Protein AF-A0A9X6FI75-F1 (afdb_monomer_lite)

Foldseek 3Di:
DVVVPDDLVPDDFPCVVPVPCPPVVCVVVVVPVVVSVVVVCVVVPVPALWFKKKKFPWDAPVCVVVLVVQCVVLVWAWDWADDPPRITMIITDGHPDCVSCVSVCCCQCPVVVTGMDMGTDRD

Organism: NCBI:txid475791

Structure (mmCIF, N/CA/C/O backbone):
data_AF-A0A9X6FI75-F1
#
_entry.id   AF-A0A9X6FI75-F1
#
loop_
_atom_site.group_PDB
_atom_site.id
_atom_site.type_symbol
_atom_site.label_atom_id
_atom_site.label_alt_id
_atom_site.label_comp_id
_atom_s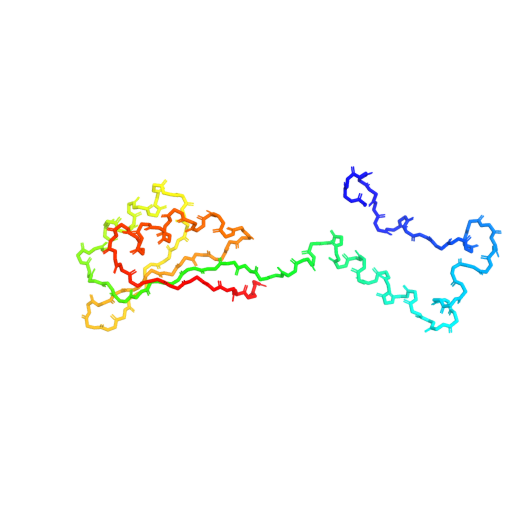ite.label_asym_id
_atom_site.label_entity_id
_atom_site.label_seq_id
_atom_site.pdbx_PDB_ins_code
_atom_site.Cartn_x
_atom_site.Cartn_y
_atom_site.Cartn_z
_atom_site.occupancy
_atom_site.B_iso_or_equiv
_atom_site.auth_seq_id
_atom_site.auth_comp_id
_atom_site.auth_asym_id
_atom_site.auth_atom_id
_atom_site.pdbx_PDB_model_num
ATOM 1 N N . MET A 1 1 ? 15.263 7.218 -19.811 1.00 68.44 1 MET A N 1
ATOM 2 C CA . MET A 1 1 ? 14.225 8.010 -20.517 1.00 68.44 1 MET A CA 1
ATOM 3 C C . MET A 1 1 ? 13.619 9.099 -19.640 1.00 68.44 1 MET A C 1
ATOM 5 O O . MET A 1 1 ? 13.757 10.249 -20.019 1.00 68.44 1 MET A O 1
ATOM 9 N N . LYS A 1 2 ? 13.032 8.792 -18.468 1.00 69.94 2 LYS A N 1
ATOM 10 C CA . LYS A 1 2 ? 12.454 9.813 -17.561 1.00 69.94 2 LYS A CA 1
ATOM 11 C C . LYS A 1 2 ? 13.460 10.880 -17.101 1.00 69.94 2 LYS A C 1
ATOM 13 O O . LYS A 1 2 ? 13.159 12.059 -17.180 1.00 69.94 2 LYS A O 1
ATOM 18 N N . GLN A 1 3 ? 14.678 10.470 -16.740 1.00 74.81 3 GLN A N 1
ATOM 19 C CA . GLN A 1 3 ? 15.761 11.378 -16.324 1.00 74.81 3 GLN A CA 1
ATOM 20 C C . GLN A 1 3 ? 16.119 12.449 -17.369 1.00 74.81 3 GLN A C 1
ATOM 22 O O . GLN A 1 3 ? 16.517 13.548 -17.008 1.00 74.81 3 GLN A O 1
ATOM 27 N N . TYR A 1 4 ? 15.965 12.133 -18.656 1.00 81.19 4 TYR A N 1
ATOM 28 C CA . TYR A 1 4 ? 16.315 13.024 -19.767 1.00 81.19 4 TYR A CA 1
ATOM 29 C C . TYR A 1 4 ? 15.079 13.538 -20.518 1.00 81.19 4 TYR A C 1
ATOM 31 O O . TYR A 1 4 ? 15.210 14.065 -21.617 1.00 81.19 4 TYR A O 1
ATOM 39 N N . ASN A 1 5 ? 13.876 13.332 -19.965 1.00 76.88 5 ASN A N 1
ATOM 40 C CA . ASN A 1 5 ? 12.596 13.680 -20.587 1.00 76.88 5 ASN A CA 1
ATOM 41 C C . ASN A 1 5 ? 12.440 13.189 -22.047 1.00 76.88 5 ASN A C 1
ATOM 43 O O . ASN A 1 5 ? 11.865 13.864 -22.898 1.00 76.88 5 ASN A O 1
ATOM 47 N N . ILE A 1 6 ? 12.984 12.007 -22.358 1.00 80.75 6 ILE A N 1
ATOM 48 C CA . ILE A 1 6 ? 12.927 11.432 -23.709 1.00 80.75 6 ILE A CA 1
ATOM 49 C C . ILE A 1 6 ? 11.614 10.647 -23.854 1.00 80.75 6 ILE A C 1
ATOM 51 O O . ILE A 1 6 ? 11.396 9.721 -23.063 1.00 80.75 6 ILE A O 1
ATOM 55 N N . PRO A 1 7 ? 10.759 10.968 -24.843 1.00 80.44 7 PRO A N 1
ATOM 56 C CA . PRO A 1 7 ? 9.529 10.225 -25.099 1.00 80.44 7 PRO A CA 1
ATOM 57 C C . PRO A 1 7 ? 9.814 8.873 -25.767 1.00 80.44 7 PRO A C 1
ATOM 59 O O . PRO A 1 7 ? 10.763 8.734 -26.542 1.00 80.44 7 PRO A O 1
ATOM 62 N N . ILE A 1 8 ? 8.950 7.882 -25.520 1.00 80.44 8 ILE A N 1
ATOM 63 C CA . ILE A 1 8 ? 9.086 6.519 -26.069 1.00 80.44 8 ILE A CA 1
ATOM 64 C C . ILE A 1 8 ? 9.129 6.490 -27.607 1.00 80.44 8 ILE A C 1
ATOM 66 O O . ILE A 1 8 ? 9.839 5.680 -28.193 1.00 80.44 8 ILE A O 1
ATOM 70 N N . SER A 1 9 ? 8.459 7.438 -28.273 1.00 80.38 9 SER A N 1
ATOM 71 C CA . SER A 1 9 ? 8.441 7.582 -29.738 1.00 80.38 9 SER A CA 1
ATOM 72 C C . SER A 1 9 ? 9.814 7.884 -30.356 1.00 80.38 9 SER A C 1
ATOM 74 O O . SER A 1 9 ? 9.989 7.788 -31.573 1.00 80.38 9 SER A O 1
ATOM 76 N N . LYS A 1 10 ? 10.803 8.256 -29.533 1.00 83.69 10 LYS A N 1
ATOM 77 C CA . LYS A 1 10 ? 12.191 8.493 -29.949 1.00 83.69 10 LYS A CA 1
ATOM 78 C C . LYS A 1 10 ? 13.082 7.256 -29.799 1.00 83.69 10 LYS A C 1
ATOM 80 O O . LYS A 1 10 ? 14.233 7.307 -30.227 1.00 83.69 10 LYS A O 1
ATOM 85 N N . VAL A 1 11 ? 12.575 6.150 -29.248 1.00 83.31 11 VAL A N 1
ATOM 86 C CA . VAL A 1 11 ? 13.296 4.871 -29.217 1.00 83.31 11 VAL A CA 1
ATOM 87 C C . VAL A 1 11 ? 13.299 4.279 -30.623 1.00 83.31 11 VAL A C 1
ATOM 89 O O . VAL A 1 11 ? 12.254 3.959 -31.183 1.00 83.31 11 VAL A O 1
ATOM 92 N N . ARG A 1 12 ? 14.488 4.160 -31.217 1.00 81.81 12 ARG A N 1
ATOM 93 C CA . ARG A 1 12 ? 14.677 3.692 -32.594 1.00 81.81 12 ARG A CA 1
ATOM 94 C C . ARG A 1 12 ? 15.789 2.652 -32.682 1.00 81.81 12 ARG A C 1
ATOM 96 O O . ARG A 1 12 ? 16.706 2.652 -31.864 1.00 81.81 12 ARG A O 1
ATOM 103 N N . THR A 1 13 ? 15.719 1.781 -33.689 1.00 81.50 13 THR A N 1
ATOM 104 C CA . THR A 1 13 ? 16.783 0.815 -34.000 1.00 81.50 13 THR A CA 1
ATOM 105 C C . THR A 1 13 ? 17.962 1.500 -34.686 1.00 81.50 13 THR A C 1
ATOM 107 O O . THR A 1 13 ? 17.802 2.514 -35.370 1.00 81.50 13 THR A O 1
ATOM 110 N N . HIS A 1 14 ? 19.152 0.911 -34.569 1.00 80.12 14 HIS A N 1
ATOM 111 C CA . HIS A 1 14 ? 20.346 1.381 -35.278 1.00 80.12 14 HIS A CA 1
ATOM 112 C C . HIS A 1 14 ? 20.176 1.265 -36.808 1.00 80.12 14 HIS A C 1
ATOM 114 O O . HIS A 1 14 ? 20.644 2.129 -37.550 1.00 80.12 14 HIS A O 1
ATOM 120 N N . GLN A 1 15 ? 19.405 0.280 -37.280 1.00 80.56 15 GLN A N 1
ATOM 121 C CA . GLN A 1 15 ? 19.012 0.166 -38.687 1.00 80.56 15 GLN A CA 1
ATOM 122 C C . GLN A 1 15 ? 18.368 1.447 -39.235 1.00 80.56 15 GLN A C 1
ATOM 124 O O . GLN A 1 15 ? 18.699 1.864 -40.339 1.00 80.56 15 GLN A O 1
ATOM 129 N N . SER A 1 16 ? 17.514 2.119 -38.458 1.00 78.81 16 SER A N 1
ATOM 130 C CA . SER A 1 16 ? 16.847 3.350 -38.906 1.00 78.81 16 SER A CA 1
ATOM 131 C C . SER A 1 16 ? 17.757 4.588 -38.992 1.00 78.81 16 SER A C 1
ATOM 133 O O . SER A 1 16 ? 17.365 5.576 -39.604 1.00 78.81 16 SER A O 1
ATOM 135 N N . TRP A 1 17 ? 18.952 4.544 -38.391 1.00 80.19 17 TRP A N 1
ATOM 136 C CA . TRP A 1 17 ? 19.918 5.651 -38.385 1.00 80.19 17 TRP A CA 1
ATOM 137 C C . TRP A 1 17 ? 21.042 5.465 -39.404 1.00 80.19 17 TRP A C 1
ATOM 139 O O . TRP A 1 17 ? 21.397 6.403 -40.106 1.00 80.19 17 TRP A O 1
ATOM 149 N N . SER A 1 18 ? 21.612 4.260 -39.470 1.00 80.69 18 SER A N 1
ATOM 150 C CA . SER A 1 18 ? 22.818 3.968 -40.260 1.00 80.69 18 SER A CA 1
ATOM 151 C C . SER A 1 18 ? 22.583 2.930 -41.362 1.00 80.69 18 SER A C 1
ATOM 153 O O . SER A 1 18 ? 23.526 2.577 -42.065 1.00 80.69 18 SER A O 1
ATOM 155 N N . GLY A 1 19 ? 21.382 2.353 -41.474 1.00 76.81 19 GLY A N 1
ATOM 156 C CA . GLY A 1 19 ? 21.102 1.236 -42.386 1.00 76.81 19 GLY A CA 1
ATOM 157 C C . GLY A 1 19 ? 21.744 -0.098 -41.979 1.00 76.81 19 GLY A C 1
ATOM 158 O O . GLY A 1 19 ? 21.452 -1.128 -42.579 1.00 76.81 19 GLY A O 1
ATOM 159 N N . LYS A 1 20 ? 22.587 -0.121 -40.935 1.00 79.88 20 LYS A N 1
ATOM 160 C CA . LYS A 1 20 ? 23.219 -1.344 -40.429 1.00 79.88 20 LYS A CA 1
ATOM 161 C C . LYS A 1 20 ? 22.159 -2.278 -39.855 1.00 79.88 20 LYS A C 1
ATOM 163 O O . LYS A 1 20 ? 21.379 -1.862 -39.001 1.00 79.88 20 LYS A O 1
ATOM 168 N N . TYR A 1 21 ? 22.183 -3.547 -40.264 1.00 78.69 21 TYR A N 1
ATOM 169 C CA . TYR A 1 21 ? 21.281 -4.578 -39.746 1.00 78.69 21 TYR A CA 1
ATOM 170 C C . TYR A 1 21 ? 21.580 -4.892 -38.271 1.00 78.69 21 TYR A C 1
ATOM 172 O O . TYR A 1 21 ? 22.328 -5.804 -37.920 1.00 78.69 21 TYR A O 1
ATOM 180 N N . CYS A 1 22 ? 21.074 -4.034 -37.387 1.00 71.88 22 CYS A N 1
ATOM 181 C CA . CYS A 1 22 ? 21.285 -4.083 -35.953 1.00 71.88 22 CYS A CA 1
ATOM 182 C C . CYS A 1 22 ? 20.116 -3.385 -35.240 1.00 71.88 22 CYS A C 1
ATOM 184 O O . CYS A 1 22 ? 19.786 -2.240 -35.582 1.00 71.88 22 CYS A O 1
ATOM 186 N N . PRO A 1 23 ? 19.503 -4.019 -34.228 1.00 78.69 23 PRO A N 1
ATOM 187 C CA . PRO A 1 23 ? 19.805 -5.342 -33.658 1.00 78.69 23 PRO A CA 1
ATOM 188 C C . PRO A 1 23 ? 19.296 -6.503 -34.535 1.00 78.69 23 PRO A C 1
ATOM 190 O O . PRO A 1 23 ? 18.092 -6.709 -34.620 1.00 78.69 23 PRO A O 1
ATOM 193 N N . HIS A 1 24 ? 20.198 -7.287 -35.149 1.00 79.31 24 HIS A N 1
ATOM 194 C CA . HIS A 1 24 ? 19.813 -8.353 -36.090 1.00 79.31 24 HIS A CA 1
ATOM 195 C C . HIS A 1 24 ? 18.926 -9.404 -35.417 1.00 79.31 24 HIS A C 1
ATOM 197 O O . HIS A 1 24 ? 17.827 -9.660 -35.875 1.00 79.31 24 HIS A O 1
ATOM 203 N N . ARG A 1 25 ? 19.312 -9.886 -34.229 1.00 80.56 25 ARG A N 1
ATOM 204 C CA . ARG A 1 25 ? 18.596 -10.964 -33.531 1.00 80.56 25 ARG A CA 1
ATOM 205 C C . ARG A 1 25 ? 17.172 -10.576 -33.129 1.00 80.56 25 ARG A C 1
ATOM 207 O O . ARG A 1 25 ? 16.266 -11.392 -33.174 1.00 80.56 25 ARG A O 1
ATOM 214 N N . MET A 1 26 ? 16.960 -9.320 -32.736 1.00 78.50 26 MET A N 1
ATOM 215 C CA . MET A 1 26 ? 15.627 -8.850 -32.340 1.00 78.50 26 MET A CA 1
ATOM 216 C C . MET A 1 26 ? 14.715 -8.584 -33.539 1.00 78.50 26 MET A C 1
ATOM 218 O O . MET A 1 26 ? 13.496 -8.643 -33.383 1.00 78.50 26 MET A O 1
ATOM 222 N N . LEU A 1 27 ? 15.299 -8.261 -34.696 1.00 78.12 27 LEU A N 1
ATOM 223 C CA . LEU A 1 27 ? 14.580 -8.086 -35.954 1.00 78.12 27 LEU A CA 1
ATOM 224 C C . LEU A 1 27 ? 14.259 -9.449 -36.583 1.00 78.12 27 LEU A C 1
ATOM 226 O O . LEU A 1 27 ? 13.106 -9.675 -36.933 1.00 78.12 27 LEU A O 1
ATOM 230 N N . ASP A 1 28 ? 15.225 -10.372 -36.601 1.00 82.50 28 ASP A N 1
ATOM 231 C CA . ASP A 1 28 ? 15.070 -11.753 -37.077 1.00 82.50 28 ASP A CA 1
ATOM 232 C C . ASP A 1 28 ? 14.006 -12.519 -36.276 1.00 82.50 28 ASP A C 1
ATOM 234 O O . ASP A 1 28 ? 13.158 -13.198 -36.846 1.00 82.50 28 ASP A O 1
ATOM 238 N N . GLU A 1 29 ? 14.007 -12.384 -34.946 1.00 83.56 29 GLU A N 1
ATOM 239 C CA . GLU A 1 29 ? 13.035 -13.052 -34.067 1.00 83.56 29 GLU A CA 1
ATOM 240 C C . GLU A 1 29 ? 11.699 -12.281 -33.947 1.00 83.56 29 GLU A C 1
ATOM 242 O O . GLU A 1 29 ? 10.812 -12.704 -33.208 1.00 83.56 29 GLU A O 1
ATOM 247 N N . GLY A 1 30 ? 11.545 -11.114 -34.591 1.00 82.25 30 GLY A N 1
ATOM 248 C CA . GLY A 1 30 ? 10.334 -10.279 -34.492 1.00 82.25 30 GLY A CA 1
ATOM 249 C C . GLY A 1 30 ? 10.057 -9.702 -33.091 1.00 82.25 30 GLY A C 1
ATOM 250 O O . GLY A 1 30 ? 8.977 -9.180 -32.810 1.00 82.25 30 GLY A O 1
ATOM 251 N N . ARG A 1 31 ? 11.036 -9.761 -32.183 1.00 85.12 31 ARG A N 1
ATOM 252 C CA . ARG A 1 31 ? 10.904 -9.389 -30.759 1.00 85.12 31 ARG A CA 1
ATOM 253 C C . ARG A 1 31 ? 10.949 -7.890 -30.499 1.00 85.12 31 ARG A C 1
ATOM 255 O O . ARG A 1 31 ? 10.754 -7.461 -29.361 1.00 85.12 31 ARG A O 1
ATOM 262 N N . TRP A 1 32 ? 11.203 -7.089 -31.528 1.00 82.81 32 TRP A N 1
ATOM 263 C CA . TRP A 1 32 ? 11.267 -5.636 -31.414 1.00 82.81 32 TRP A CA 1
ATOM 264 C C . TRP A 1 32 ? 9.964 -5.022 -30.875 1.00 82.81 32 TRP A C 1
ATOM 266 O O . TRP A 1 32 ? 10.013 -4.182 -29.978 1.00 82.81 32 TRP A O 1
ATOM 276 N N . ASN A 1 33 ? 8.802 -5.496 -31.333 1.00 83.12 33 ASN A N 1
ATOM 277 C CA . ASN A 1 33 ? 7.507 -4.990 -30.864 1.00 83.12 33 ASN A CA 1
ATOM 278 C C . ASN A 1 33 ? 7.279 -5.292 -29.373 1.00 83.12 33 ASN A C 1
ATOM 280 O O . ASN A 1 33 ? 6.937 -4.391 -28.610 1.00 83.12 33 ASN A O 1
ATOM 284 N N . SER A 1 34 ? 7.575 -6.522 -28.935 1.00 83.25 34 SER A N 1
ATOM 285 C CA . SER A 1 34 ? 7.481 -6.915 -27.518 1.00 83.25 34 SER A CA 1
ATOM 286 C C . SER A 1 34 ? 8.448 -6.123 -26.629 1.00 83.25 34 SER A C 1
ATOM 288 O O . SER A 1 34 ? 8.145 -5.806 -25.479 1.00 83.25 34 SER A O 1
ATOM 290 N N . PHE A 1 35 ? 9.620 -5.761 -27.156 1.00 84.00 35 PHE A N 1
ATOM 291 C CA . PHE A 1 35 ? 10.552 -4.892 -26.447 1.00 84.00 35 PHE A CA 1
ATOM 292 C C . PHE A 1 35 ? 9.983 -3.482 -26.256 1.00 84.00 35 PHE A C 1
ATOM 294 O O . PHE A 1 35 ? 9.975 -2.991 -25.129 1.00 84.00 35 PHE A O 1
ATOM 301 N N . ILE A 1 36 ? 9.468 -2.848 -27.315 1.00 83.94 36 ILE A N 1
ATOM 302 C CA . ILE A 1 36 ? 8.871 -1.506 -27.221 1.00 83.94 36 ILE A CA 1
ATOM 303 C C . ILE A 1 36 ? 7.683 -1.492 -26.257 1.00 83.94 36 ILE A C 1
ATOM 305 O O . ILE A 1 36 ? 7.595 -0.587 -25.433 1.00 83.94 36 ILE A O 1
ATOM 309 N N . GLU A 1 37 ? 6.834 -2.518 -26.283 1.00 82.44 37 GLU A N 1
ATOM 310 C CA . GLU A 1 37 ? 5.709 -2.669 -25.355 1.00 82.44 37 GLU A CA 1
ATOM 311 C C . GLU A 1 37 ? 6.169 -2.738 -23.888 1.00 82.44 37 GLU A C 1
ATOM 313 O O . GLU A 1 37 ? 5.670 -2.005 -23.034 1.00 82.44 37 GLU A O 1
ATOM 318 N N . ARG A 1 38 ? 7.187 -3.553 -23.579 1.00 81.19 38 ARG A N 1
ATOM 319 C CA . ARG A 1 38 ? 7.762 -3.633 -22.221 1.00 81.19 38 ARG A CA 1
ATOM 320 C C . ARG A 1 38 ? 8.364 -2.307 -21.771 1.00 81.19 38 ARG A C 1
ATOM 322 O O . ARG A 1 38 ? 8.217 -1.917 -20.613 1.00 81.19 38 ARG A O 1
ATOM 329 N N . VAL A 1 39 ? 9.043 -1.613 -22.677 1.00 82.31 39 VAL A N 1
ATOM 330 C CA . VAL A 1 39 ? 9.660 -0.317 -22.393 1.00 82.31 39 VAL A CA 1
ATOM 331 C C . VAL A 1 39 ? 8.588 0.762 -22.207 1.00 82.31 39 VAL A C 1
ATOM 333 O O . VAL A 1 39 ? 8.734 1.595 -21.316 1.00 82.31 39 VAL A O 1
ATOM 336 N N . GLN A 1 40 ? 7.496 0.728 -22.973 1.00 80.00 40 GLN A N 1
ATOM 337 C CA . GLN A 1 40 ? 6.335 1.600 -22.794 1.00 80.00 40 GLN A CA 1
ATOM 338 C C . GLN A 1 40 ? 5.642 1.335 -21.457 1.00 80.00 40 GLN A C 1
ATOM 340 O O . GLN A 1 40 ? 5.347 2.288 -20.740 1.00 80.00 40 GLN A O 1
ATOM 345 N N . AS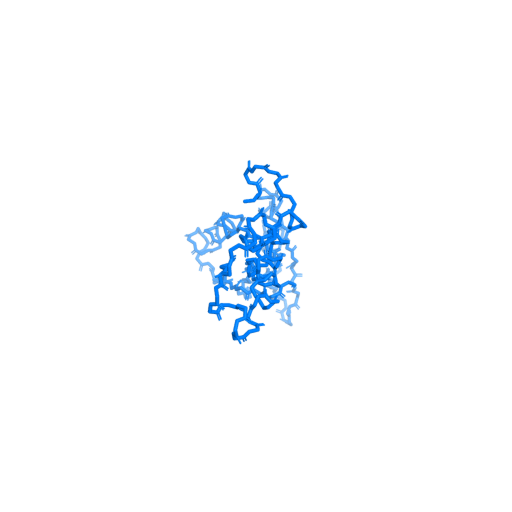N A 1 41 ? 5.467 0.069 -21.073 1.00 75.00 41 ASN A N 1
ATOM 346 C CA . ASN A 1 41 ? 4.954 -0.296 -19.755 1.00 75.00 41 ASN A CA 1
ATOM 347 C C . ASN A 1 41 ? 5.848 0.268 -18.646 1.00 75.00 41 ASN A C 1
ATOM 349 O O . ASN A 1 41 ? 5.366 1.003 -17.792 1.00 75.00 41 ASN A O 1
ATOM 353 N N . ALA A 1 42 ? 7.164 0.048 -18.694 1.00 74.56 42 ALA A N 1
ATOM 354 C CA . ALA A 1 42 ? 8.088 0.620 -17.711 1.00 74.56 42 ALA A CA 1
ATOM 355 C C . ALA A 1 42 ? 8.093 2.166 -17.716 1.00 74.56 42 ALA A C 1
ATOM 357 O O . ALA A 1 42 ? 8.194 2.807 -16.666 1.00 74.56 42 ALA A O 1
ATOM 358 N N . TYR A 1 43 ? 7.957 2.788 -18.891 1.00 72.25 43 TYR A N 1
ATOM 359 C CA . TYR A 1 43 ? 7.902 4.242 -19.047 1.00 72.25 43 TYR A CA 1
ATOM 360 C C . TYR A 1 43 ? 6.623 4.841 -18.451 1.00 72.25 43 TYR A C 1
ATOM 362 O O . TYR A 1 43 ? 6.701 5.813 -17.700 1.00 72.25 43 TYR A O 1
ATOM 370 N N . ASN A 1 44 ? 5.472 4.214 -18.682 1.00 69.81 44 ASN A N 1
ATOM 371 C CA . ASN A 1 44 ? 4.175 4.634 -18.150 1.00 69.81 44 ASN A CA 1
ATOM 372 C C . ASN A 1 44 ? 3.984 4.292 -16.664 1.00 69.81 44 ASN A C 1
ATOM 374 O O . ASN A 1 44 ? 2.941 4.594 -16.101 1.00 69.81 44 ASN A O 1
ATOM 378 N N . GLY A 1 45 ? 4.997 3.719 -16.004 1.00 61.59 45 GLY A N 1
ATOM 379 C CA . GLY A 1 45 ? 4.929 3.404 -14.577 1.00 61.59 45 GLY A CA 1
ATOM 380 C C . GLY A 1 45 ? 4.401 2.007 -14.269 1.00 61.59 45 GLY A C 1
ATOM 381 O O . GLY A 1 45 ? 4.028 1.751 -13.137 1.00 61.59 45 GLY A O 1
ATOM 382 N N . GLY A 1 46 ? 4.453 1.078 -15.225 1.00 50.78 46 GLY A N 1
ATOM 383 C CA . GLY A 1 46 ? 4.255 -0.363 -15.034 1.00 50.78 46 GLY A CA 1
ATOM 384 C C . GLY A 1 46 ? 5.354 -1.034 -14.200 1.00 50.78 46 GLY A C 1
ATOM 385 O O . GLY A 1 46 ? 5.757 -2.157 -14.487 1.00 50.78 46 GLY A O 1
ATOM 386 N N . GLY A 1 47 ? 5.874 -0.346 -13.185 1.00 52.41 47 GLY A N 1
ATOM 387 C CA . GLY A 1 47 ? 6.465 -1.004 -12.035 1.00 52.41 47 GLY A CA 1
ATOM 388 C C . GLY A 1 47 ? 5.307 -1.353 -11.120 1.00 52.41 47 GLY A C 1
ATOM 389 O O . GLY A 1 47 ? 4.771 -0.447 -10.510 1.00 52.41 47 GLY A O 1
ATOM 390 N N . ASN A 1 48 ? 4.900 -2.626 -11.115 1.00 56.44 48 ASN A N 1
ATOM 391 C CA . ASN A 1 48 ? 3.919 -3.234 -10.212 1.00 56.44 48 ASN A CA 1
ATOM 392 C C . ASN A 1 48 ? 2.839 -2.265 -9.684 1.00 56.44 48 ASN A C 1
ATOM 394 O O . ASN A 1 48 ? 3.072 -1.586 -8.689 1.00 56.44 48 ASN A O 1
ATOM 398 N N . ASN A 1 49 ? 1.615 -2.317 -10.229 1.00 60.59 49 ASN A N 1
ATOM 399 C CA . ASN A 1 49 ? 0.403 -1.733 -9.610 1.00 60.59 49 ASN A CA 1
ATOM 400 C C . ASN A 1 49 ? 0.081 -2.334 -8.218 1.00 60.59 49 ASN A C 1
ATOM 402 O O . ASN A 1 49 ? -1.040 -2.239 -7.738 1.00 60.59 49 ASN A O 1
ATOM 406 N N . MET A 1 50 ? 1.046 -2.985 -7.572 1.00 67.94 50 MET A N 1
ATOM 407 C CA . MET A 1 50 ? 0.980 -3.459 -6.206 1.00 67.94 50 MET A CA 1
ATOM 408 C C . MET A 1 50 ? 1.132 -2.260 -5.277 1.00 67.94 50 MET A C 1
ATOM 410 O O . MET A 1 50 ? 2.241 -1.829 -4.960 1.00 67.94 50 MET A O 1
ATOM 414 N N . LYS A 1 51 ? -0.002 -1.719 -4.848 1.00 81.19 51 LYS A N 1
ATOM 415 C CA . LYS A 1 51 ? -0.061 -0.745 -3.766 1.00 81.19 51 LYS A CA 1
ATOM 416 C C . LYS A 1 51 ? -0.042 -1.471 -2.430 1.00 81.19 51 LYS A C 1
ATOM 418 O O . LYS A 1 51 ? -0.570 -2.569 -2.292 1.00 81.19 51 LYS A O 1
ATOM 423 N N . TRP A 1 52 ? 0.563 -0.857 -1.430 1.00 86.25 52 TRP A N 1
ATOM 424 C CA . TRP A 1 52 ? 0.570 -1.364 -0.068 1.00 86.25 52 TRP A CA 1
ATOM 425 C C . TRP A 1 52 ? -0.677 -0.898 0.666 1.00 86.25 52 TRP A C 1
ATOM 427 O O . TRP A 1 52 ? -1.015 0.279 0.631 1.00 86.25 52 TRP A O 1
ATOM 437 N N . THR A 1 53 ? -1.340 -1.800 1.369 1.00 88.75 53 THR A N 1
ATOM 438 C CA . THR A 1 53 ? -2.434 -1.483 2.291 1.00 88.75 53 THR A CA 1
ATOM 439 C C . THR A 1 53 ? -2.166 -2.155 3.636 1.00 88.75 53 THR A C 1
ATOM 441 O O . THR A 1 53 ? -1.345 -3.071 3.741 1.00 88.75 53 THR A O 1
ATOM 444 N N . MET A 1 54 ? -2.822 -1.657 4.680 1.00 89.56 54 MET A N 1
ATOM 445 C CA . MET A 1 54 ? -2.765 -2.212 6.025 1.00 89.56 54 MET A CA 1
ATOM 446 C C . MET A 1 54 ? -4.179 -2.535 6.491 1.00 89.56 54 MET A C 1
ATOM 448 O O . MET A 1 54 ? -5.078 -1.705 6.343 1.00 89.56 54 MET A O 1
ATOM 452 N N . LYS A 1 55 ? -4.351 -3.707 7.101 1.00 90.31 55 LYS A N 1
ATOM 453 C CA . LYS A 1 55 ? -5.561 -4.074 7.835 1.00 90.31 55 LYS A CA 1
ATOM 454 C C . LYS A 1 55 ? -5.211 -4.347 9.296 1.00 90.31 55 LYS A C 1
ATOM 456 O O . LYS A 1 55 ? -4.192 -4.975 9.579 1.00 90.31 55 LYS A O 1
ATOM 461 N N . SER A 1 56 ? -6.014 -3.856 10.234 1.00 90.69 56 SER A N 1
ATOM 462 C CA . SER A 1 56 ? -5.884 -4.234 11.645 1.00 90.69 56 SER A CA 1
ATOM 463 C C . SER A 1 56 ? -6.718 -5.473 11.973 1.00 90.69 56 SER A C 1
ATOM 465 O O . SER A 1 56 ? -7.637 -5.834 11.242 1.00 90.69 56 SER A O 1
ATOM 467 N N . GLY A 1 57 ? -6.434 -6.100 13.112 1.00 88.25 57 GLY A N 1
ATOM 468 C CA . GLY A 1 57 ? -7.380 -7.014 13.749 1.00 88.25 57 GLY A CA 1
ATOM 469 C C . GLY A 1 57 ? -8.629 -6.284 14.255 1.00 88.25 57 GLY A C 1
ATOM 470 O O . GLY A 1 57 ? -8.736 -5.057 14.140 1.00 88.25 57 GLY A O 1
ATOM 471 N N . GLY A 1 58 ? -9.552 -7.055 14.832 1.00 88.81 58 GLY A N 1
ATOM 472 C CA . GLY A 1 58 ? -10.760 -6.538 15.468 1.00 88.81 58 GLY A CA 1
ATOM 473 C C . GLY A 1 58 ? -10.453 -5.687 16.704 1.00 88.81 58 GLY A C 1
ATOM 474 O O . GLY A 1 58 ? -9.689 -6.090 17.580 1.00 88.81 58 GLY A O 1
ATOM 475 N N . LEU A 1 59 ? -11.055 -4.504 16.762 1.00 86.12 59 LEU A N 1
ATOM 476 C CA . LEU A 1 59 ? -10.902 -3.468 17.781 1.00 86.12 59 LEU A CA 1
ATOM 477 C C . LEU A 1 59 ? -12.289 -3.055 18.280 1.00 86.12 59 LEU A C 1
ATOM 479 O O . LEU A 1 59 ? -13.246 -3.025 17.512 1.00 86.12 59 LEU A O 1
ATOM 483 N N . GLY A 1 60 ? -12.413 -2.732 19.565 1.00 84.25 60 GLY A N 1
ATOM 484 C CA . GLY A 1 60 ? -13.690 -2.297 20.140 1.00 84.25 60 GLY A CA 1
ATOM 485 C C . GLY A 1 60 ? -14.100 -0.884 19.704 1.00 84.25 60 GLY A C 1
ATOM 486 O O . GLY A 1 60 ? -13.243 -0.039 19.433 1.00 84.25 60 GLY A O 1
ATOM 487 N N . VAL A 1 61 ? -15.414 -0.599 19.711 1.00 82.94 61 VAL A N 1
ATOM 488 C CA . VAL A 1 61 ? -16.002 0.730 19.397 1.00 82.94 61 VAL A CA 1
ATOM 489 C C . VAL A 1 61 ? -15.295 1.876 20.139 1.00 82.94 61 VAL A C 1
ATOM 491 O O . VAL A 1 61 ? -15.102 2.963 19.600 1.00 82.94 61 VAL A O 1
ATOM 494 N N . ASN A 1 62 ? -14.909 1.642 21.395 1.00 86.50 62 ASN A N 1
ATOM 495 C CA . ASN A 1 62 ? -14.297 2.635 22.279 1.00 86.50 62 ASN A CA 1
ATOM 496 C C . ASN A 1 62 ? -12.953 3.175 21.764 1.00 86.50 62 ASN A C 1
ATOM 498 O O . ASN A 1 62 ? -12.547 4.264 22.160 1.00 86.50 62 ASN A O 1
ATOM 502 N N . LEU A 1 63 ? -12.278 2.436 20.884 1.00 85.12 63 LEU A N 1
ATOM 503 C CA . LEU A 1 63 ? -10.988 2.810 20.306 1.00 85.12 63 LEU A CA 1
ATOM 504 C C . LEU A 1 63 ? -11.134 3.524 18.954 1.00 85.12 63 LEU A C 1
ATOM 506 O O . LEU A 1 63 ? -10.150 4.043 18.434 1.00 85.12 63 LEU A O 1
ATOM 510 N N . ALA A 1 64 ? -12.345 3.594 18.389 1.00 84.75 64 ALA A N 1
ATOM 511 C CA . ALA A 1 64 ? -12.581 4.178 17.070 1.00 84.75 64 ALA A CA 1
ATOM 512 C C . ALA A 1 64 ? -12.124 5.644 16.985 1.00 84.75 64 ALA A C 1
ATOM 514 O O . ALA A 1 64 ? -11.450 6.017 16.027 1.00 84.75 64 ALA A O 1
ATOM 515 N N . GLN A 1 65 ? -12.429 6.457 18.003 1.00 86.44 65 GLN A N 1
ATOM 516 C CA . GLN A 1 65 ? -12.021 7.866 18.037 1.00 86.44 65 GLN A CA 1
ATOM 517 C C . GLN A 1 65 ? -10.493 8.013 18.068 1.00 86.44 65 GLN A C 1
ATOM 519 O O . GLN A 1 65 ? -9.936 8.764 17.274 1.00 86.44 65 GLN A O 1
ATOM 524 N N . GLU A 1 66 ? -9.811 7.238 18.921 1.00 88.31 66 GLU A N 1
ATOM 525 C CA . GLU A 1 66 ? -8.347 7.263 19.030 1.00 88.31 66 GLU A CA 1
ATOM 526 C C . GLU A 1 66 ? -7.684 6.896 17.692 1.00 88.31 66 GLU A C 1
ATOM 528 O O . GLU A 1 66 ? -6.730 7.544 17.263 1.00 88.31 66 GLU A O 1
ATOM 533 N N . ILE A 1 67 ? -8.215 5.887 16.996 1.00 87.12 67 ILE A N 1
ATOM 534 C CA . ILE A 1 67 ? -7.695 5.459 15.694 1.00 87.12 67 ILE A CA 1
ATOM 535 C C . ILE A 1 67 ? -7.890 6.552 14.640 1.00 87.12 67 ILE A C 1
ATOM 537 O O . ILE A 1 67 ? -6.962 6.834 13.884 1.00 87.12 67 ILE A O 1
ATOM 541 N N . MET A 1 68 ? -9.065 7.185 14.595 1.00 85.62 68 MET A N 1
ATOM 542 C CA . MET A 1 68 ? -9.354 8.270 13.650 1.00 85.62 68 MET A CA 1
ATOM 543 C C . MET A 1 68 ? -8.432 9.474 13.863 1.00 85.62 68 MET A C 1
ATOM 545 O O . MET A 1 68 ? -7.892 10.010 12.892 1.00 85.62 68 MET A O 1
ATOM 549 N N . ASP A 1 69 ? -8.182 9.848 15.117 1.00 89.81 69 ASP A N 1
ATOM 550 C CA . ASP A 1 69 ? -7.273 10.944 15.454 1.00 89.81 69 ASP A CA 1
ATOM 551 C C . ASP A 1 69 ? -5.835 10.622 15.014 1.00 89.81 69 ASP A C 1
ATOM 553 O O . ASP A 1 69 ? -5.157 11.462 14.417 1.00 89.81 69 ASP A O 1
ATOM 557 N N . LYS A 1 70 ? -5.379 9.376 15.214 1.00 86.81 70 LYS A N 1
ATOM 558 C CA . LYS A 1 70 ? -4.051 8.928 14.763 1.00 86.81 70 LYS A CA 1
ATOM 559 C C . LYS A 1 70 ? -3.922 8.818 13.248 1.00 86.81 70 LYS A C 1
ATOM 561 O O . LYS A 1 70 ? -2.866 9.146 12.709 1.00 86.81 70 LYS A O 1
ATOM 566 N N . LEU A 1 71 ? -4.973 8.412 12.540 1.00 86.94 71 LEU A N 1
ATOM 567 C CA . LEU A 1 71 ? -4.994 8.446 11.075 1.00 86.94 71 LEU A CA 1
ATOM 568 C C . LEU A 1 71 ? -4.828 9.875 10.553 1.00 86.94 71 LEU A C 1
ATOM 570 O O . LEU A 1 71 ? -4.020 10.110 9.651 1.00 86.94 71 LEU A O 1
ATOM 574 N N . ALA A 1 72 ? -5.538 10.833 11.157 1.00 87.56 72 ALA A N 1
ATOM 575 C CA . ALA A 1 72 ? -5.416 12.245 10.818 1.00 87.56 72 ALA A CA 1
ATOM 576 C C . ALA A 1 72 ? -4.013 12.794 11.138 1.00 87.56 72 ALA A C 1
ATOM 578 O O . ALA A 1 72 ? -3.418 13.473 10.298 1.00 87.56 72 ALA A O 1
ATOM 579 N N . GLU A 1 73 ? -3.451 12.447 12.301 1.00 87.25 73 GLU A N 1
ATOM 580 C CA . GLU A 1 73 ? -2.100 12.840 12.726 1.00 87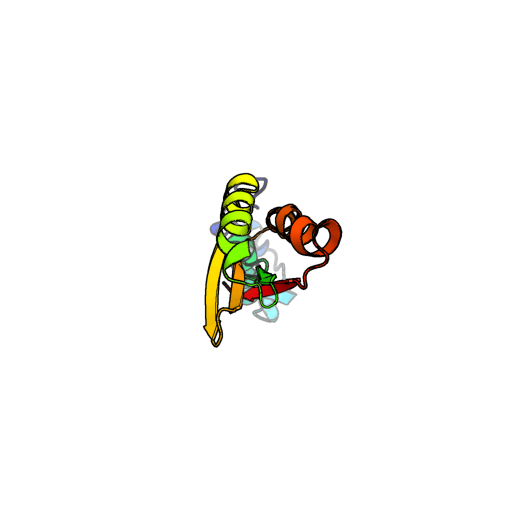.25 73 GLU A CA 1
ATOM 581 C C . GLU A 1 73 ? -1.024 12.333 11.754 1.00 87.25 73 GLU A C 1
ATOM 583 O O . GLU A 1 73 ? -0.177 13.102 11.293 1.00 87.25 73 GLU A O 1
ATOM 588 N N . PHE A 1 74 ? -1.090 11.055 11.372 1.00 85.94 74 PHE A N 1
ATOM 589 C CA . PHE A 1 74 ? -0.139 10.444 10.442 1.00 85.94 74 PHE A CA 1
ATOM 590 C C . PHE A 1 74 ? -0.444 10.737 8.967 1.00 85.94 74 PHE A C 1
ATOM 592 O O . PHE A 1 74 ? 0.304 10.300 8.090 1.00 85.94 74 PHE A O 1
ATOM 599 N N . LYS A 1 75 ? -1.515 11.493 8.677 1.00 84.94 75 LYS A N 1
ATOM 600 C CA . LYS A 1 75 ? -2.004 11.792 7.320 1.00 84.94 75 LYS A CA 1
ATOM 601 C C . LYS A 1 75 ? -2.240 10.525 6.486 1.00 84.94 75 LYS A C 1
ATOM 603 O O . LYS A 1 75 ? -2.035 10.524 5.270 1.00 84.94 75 LYS A O 1
ATOM 608 N N . VAL A 1 76 ? -2.666 9.448 7.143 1.00 86.44 76 VAL A N 1
ATOM 609 C CA . VAL A 1 76 ? -3.004 8.172 6.509 1.00 86.44 76 VAL A CA 1
ATOM 610 C C . VAL A 1 76 ? -4.507 8.141 6.276 1.00 86.44 76 VAL A C 1
ATOM 612 O O . VAL A 1 76 ? -5.292 8.383 7.188 1.00 86.44 76 VAL A O 1
ATOM 615 N N . LYS A 1 77 ? -4.920 7.830 5.048 1.00 86.25 77 LYS A N 1
ATOM 616 C CA . LYS A 1 77 ? -6.331 7.619 4.729 1.00 86.25 77 LYS A CA 1
ATOM 617 C C . LYS A 1 77 ? -6.703 6.168 4.999 1.00 86.25 77 LYS A C 1
ATOM 619 O O . LYS A 1 77 ? -5.975 5.259 4.603 1.00 86.25 77 LYS A O 1
ATOM 624 N N . GLY A 1 78 ? -7.833 5.953 5.653 1.00 86.62 78 GLY A N 1
ATOM 625 C CA . GLY A 1 78 ? -8.349 4.626 5.943 1.00 86.62 78 GLY A CA 1
ATOM 626 C C . GLY A 1 78 ? -9.802 4.682 6.382 1.00 86.62 78 GLY A C 1
ATOM 627 O O . GLY A 1 78 ? -10.302 5.735 6.768 1.00 86.62 78 GLY A O 1
ATOM 628 N N . ASN A 1 79 ? -10.460 3.533 6.308 1.00 87.94 79 ASN A N 1
ATOM 629 C CA . ASN A 1 79 ? -11.839 3.340 6.719 1.00 87.94 79 ASN A CA 1
ATOM 630 C C . ASN A 1 79 ? -11.877 2.415 7.933 1.00 87.94 79 ASN A C 1
ATOM 632 O O . ASN A 1 79 ? -11.168 1.408 7.976 1.00 87.94 79 ASN A O 1
ATOM 636 N N . LEU A 1 80 ? -12.728 2.740 8.901 1.00 87.94 80 LEU A N 1
ATOM 637 C CA . LEU A 1 80 ? -13.111 1.809 9.954 1.00 87.94 80 LEU A CA 1
ATOM 638 C C . LEU A 1 80 ? -14.279 0.974 9.438 1.00 87.94 80 LEU A C 1
ATOM 640 O O . LEU A 1 80 ? -15.360 1.502 9.179 1.00 87.94 80 LEU A O 1
ATOM 644 N N . VAL A 1 81 ? -14.054 -0.322 9.262 1.00 87.94 81 VAL A N 1
ATOM 645 C CA . VAL A 1 81 ? -15.082 -1.257 8.815 1.00 87.94 81 VAL A CA 1
ATOM 646 C C . VAL A 1 81 ? -15.661 -1.948 10.038 1.00 87.94 81 VAL A C 1
ATOM 648 O O . VAL A 1 81 ? -14.926 -2.555 10.814 1.00 87.94 81 VAL A O 1
ATOM 651 N N . TYR A 1 82 ? -16.975 -1.832 10.211 1.00 86.88 82 TYR A N 1
ATOM 652 C CA . TYR A 1 82 ? -17.696 -2.515 11.276 1.00 86.88 82 TYR A CA 1
ATOM 653 C C . TYR A 1 82 ? -17.847 -4.002 10.954 1.00 86.88 82 TYR A C 1
ATOM 655 O O . TYR A 1 82 ? -18.318 -4.375 9.879 1.00 86.88 82 TYR A O 1
ATOM 663 N N . GLU A 1 83 ? -17.460 -4.829 11.909 1.00 81.81 83 GLU A N 1
ATOM 664 C CA . GLU A 1 83 ? -17.726 -6.256 11.975 1.00 81.81 83 GLU A CA 1
ATOM 665 C C . GLU A 1 83 ? -18.811 -6.488 13.042 1.00 81.81 83 GLU A C 1
ATOM 667 O O . GLU A 1 83 ? -19.095 -5.614 13.861 1.00 81.81 83 GLU A O 1
ATOM 672 N N . ALA A 1 84 ? -19.505 -7.623 13.009 1.00 80.62 84 ALA A N 1
ATOM 673 C CA . ALA A 1 84 ? -20.571 -7.886 13.977 1.00 80.62 84 ALA A CA 1
ATOM 674 C C . ALA A 1 84 ? -20.061 -7.813 15.438 1.00 80.62 84 ALA A C 1
ATOM 676 O O . ALA A 1 84 ? -18.860 -7.848 15.701 1.00 80.62 84 ALA A O 1
ATOM 677 N N . ASP A 1 85 ? -20.985 -7.708 16.395 1.00 80.94 85 ASP A N 1
ATOM 678 C CA . ASP A 1 85 ? -20.685 -7.743 17.837 1.00 80.94 85 ASP A CA 1
ATOM 679 C C . ASP A 1 85 ? -19.861 -6.562 18.388 1.00 80.94 85 ASP A C 1
ATOM 681 O O . ASP A 1 85 ? -19.155 -6.692 19.388 1.00 80.94 85 ASP A O 1
ATOM 685 N N . GLY A 1 86 ? -19.974 -5.368 17.792 1.00 78.88 86 GLY A N 1
ATOM 686 C CA . GLY A 1 86 ? -19.305 -4.174 18.331 1.00 78.88 86 GLY A CA 1
ATOM 687 C C . GLY A 1 86 ? -17.815 -4.085 17.982 1.00 78.88 86 GLY A C 1
ATOM 688 O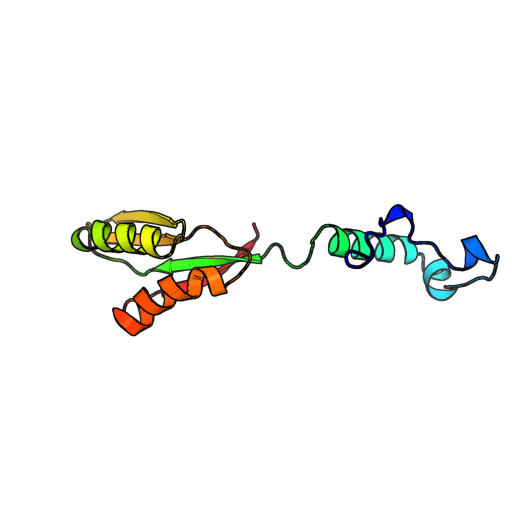 O . GLY A 1 86 ? -17.095 -3.280 18.580 1.00 78.88 86 GLY A O 1
ATOM 689 N N . ILE A 1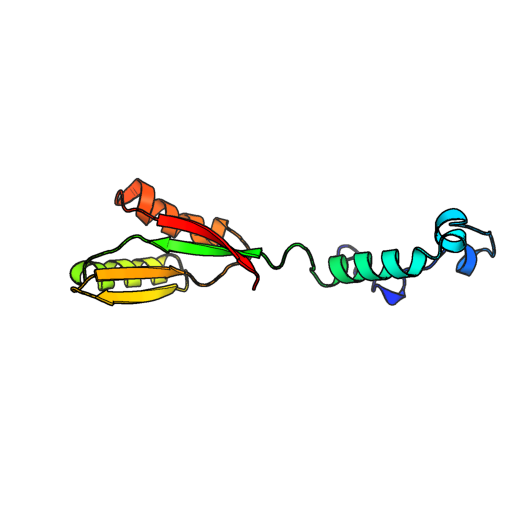 87 ? -17.346 -4.913 17.048 1.00 85.19 87 ILE A N 1
ATOM 690 C CA . ILE A 1 87 ? -15.945 -5.006 16.639 1.00 85.19 87 ILE A CA 1
ATOM 691 C C . ILE A 1 87 ? -15.752 -4.243 15.325 1.00 85.19 87 ILE A C 1
ATOM 693 O O . ILE A 1 87 ? -16.615 -4.236 14.461 1.00 85.19 87 ILE A O 1
ATOM 697 N N . PHE A 1 88 ? -14.619 -3.573 15.155 1.00 89.12 88 PHE A N 1
ATOM 698 C CA . PHE A 1 88 ? -14.256 -2.858 13.933 1.00 89.12 88 PHE A CA 1
ATOM 699 C C . PHE A 1 88 ? -12.829 -3.209 13.561 1.00 89.12 88 PHE A C 1
ATOM 701 O O . PHE A 1 88 ? -12.009 -3.485 14.430 1.00 89.12 88 PHE A O 1
ATOM 708 N N . TYR A 1 89 ? -12.487 -3.104 12.289 1.00 89.75 89 TYR A N 1
ATOM 709 C CA . TYR A 1 89 ? -11.097 -3.115 11.865 1.00 89.75 89 TYR A CA 1
ATOM 710 C C . TYR A 1 89 ? -10.788 -1.891 11.016 1.00 89.75 89 TYR A C 1
ATOM 712 O O . TYR A 1 89 ? -11.622 -1.383 10.267 1.00 89.75 89 TYR A O 1
ATOM 720 N N . LEU A 1 90 ? -9.558 -1.413 11.131 1.00 88.56 90 LEU A N 1
ATOM 721 C CA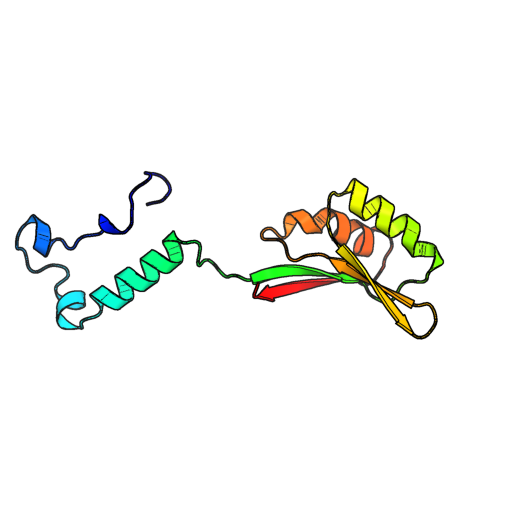 . LEU A 1 90 ? -9.020 -0.382 10.270 1.00 88.56 90 LEU A CA 1
ATOM 722 C C . LEU A 1 90 ? -8.575 -1.011 8.951 1.00 88.56 90 LEU A C 1
ATOM 724 O O . LEU A 1 90 ? -7.785 -1.954 8.952 1.00 88.56 90 LEU A O 1
ATOM 728 N N . GLN A 1 91 ? -9.024 -0.446 7.836 1.00 90.56 91 GLN A N 1
ATOM 729 C CA . GLN A 1 91 ? -8.516 -0.728 6.501 1.00 90.56 91 GLN A CA 1
ATOM 730 C C . GLN A 1 91 ? -7.962 0.555 5.876 1.00 90.56 91 GLN A C 1
ATOM 732 O O . GLN A 1 91 ? -8.711 1.477 5.557 1.00 90.56 91 GLN A O 1
ATOM 737 N N . CYS A 1 92 ? -6.645 0.625 5.693 1.00 88.31 92 CYS A N 1
ATOM 738 C CA . CYS A 1 92 ? -5.989 1.779 5.080 1.00 88.31 92 CYS A CA 1
ATOM 739 C C . CYS A 1 92 ? -6.149 1.778 3.554 1.00 88.31 92 CYS A C 1
ATOM 741 O O . CYS A 1 92 ? -6.137 0.725 2.911 1.00 88.31 92 CYS A O 1
ATOM 743 N N . GLU A 1 93 ? -6.240 2.965 2.954 1.00 86.25 93 GLU A N 1
ATOM 744 C CA . GLU A 1 93 ? -6.238 3.098 1.500 1.00 86.25 93 GLU A CA 1
ATOM 745 C C . GLU A 1 93 ? -4.906 2.602 0.905 1.00 86.25 93 GLU A C 1
ATOM 747 O O . GLU A 1 93 ? -3.851 2.761 1.530 1.00 86.25 93 GLU A O 1
ATOM 752 N N . PRO A 1 94 ? -4.921 2.015 -0.304 1.00 85.19 94 PRO A N 1
ATOM 753 C CA . PRO A 1 94 ? -3.705 1.522 -0.933 1.00 85.19 94 PRO A CA 1
ATOM 754 C C . PRO A 1 94 ? -2.755 2.671 -1.308 1.00 85.19 94 PRO A C 1
ATOM 756 O O . PRO A 1 94 ? -3.132 3.591 -2.038 1.00 85.19 94 PRO A O 1
ATOM 759 N N . VAL A 1 95 ? -1.501 2.594 -0.863 1.00 81.69 95 VAL A N 1
ATOM 760 C CA . VAL A 1 95 ? -0.449 3.591 -1.111 1.00 81.69 95 VAL A CA 1
ATOM 761 C C . VAL A 1 95 ? 0.705 3.025 -1.936 1.00 81.69 95 VAL A C 1
ATOM 763 O O . VAL A 1 95 ? 1.052 1.853 -1.828 1.00 81.69 95 VAL A O 1
ATOM 766 N N . ASP A 1 96 ? 1.352 3.878 -2.732 1.00 77.00 96 ASP A N 1
ATOM 767 C CA . ASP A 1 96 ? 2.481 3.461 -3.581 1.00 77.00 96 ASP A CA 1
ATOM 768 C C . ASP A 1 96 ? 3.762 3.170 -2.773 1.00 77.00 96 ASP A C 1
ATOM 770 O O . ASP A 1 96 ? 4.581 2.345 -3.169 1.00 77.00 96 ASP A O 1
ATOM 774 N N . ASP A 1 97 ? 3.937 3.833 -1.624 1.00 77.31 97 ASP A N 1
ATOM 775 C CA . ASP A 1 97 ? 5.113 3.688 -0.761 1.00 77.31 97 ASP A CA 1
ATOM 776 C C . ASP A 1 97 ? 4.713 3.127 0.609 1.00 77.31 97 ASP A C 1
ATOM 778 O O . ASP A 1 97 ? 3.928 3.738 1.341 1.00 77.31 97 ASP A O 1
ATOM 782 N N . ARG A 1 98 ? 5.301 1.981 0.974 1.00 77.56 98 ARG A N 1
ATOM 783 C CA . ARG A 1 98 ? 5.099 1.306 2.264 1.00 77.56 98 ARG A CA 1
ATOM 784 C C . ARG A 1 98 ? 5.456 2.203 3.450 1.00 77.56 98 ARG A C 1
ATOM 786 O O . ARG A 1 98 ? 4.833 2.082 4.502 1.00 77.56 98 ARG A O 1
ATOM 793 N N . ASN A 1 99 ? 6.408 3.123 3.293 1.00 78.38 99 ASN A N 1
ATOM 794 C CA . ASN A 1 99 ? 6.824 4.022 4.371 1.00 78.38 99 ASN A CA 1
ATOM 795 C C . ASN A 1 99 ? 5.689 4.939 4.842 1.00 78.38 99 ASN A C 1
ATOM 797 O O . ASN A 1 99 ? 5.649 5.301 6.015 1.00 78.38 99 ASN A O 1
ATOM 801 N N . LYS A 1 100 ? 4.720 5.249 3.967 1.00 79.94 100 LYS A N 1
ATOM 802 C CA . LYS A 1 100 ? 3.530 6.029 4.340 1.00 79.94 100 LYS A CA 1
ATOM 803 C C . LYS A 1 100 ? 2.638 5.293 5.344 1.00 79.94 100 LYS A C 1
ATOM 805 O O . LYS A 1 100 ? 1.942 5.941 6.113 1.00 79.94 100 LYS A O 1
ATOM 810 N N . LEU A 1 101 ? 2.687 3.959 5.369 1.00 83.75 101 LEU A N 1
ATOM 811 C CA . LEU A 1 101 ? 2.000 3.134 6.367 1.00 83.75 101 LEU A CA 1
ATOM 812 C C . LEU A 1 101 ? 2.872 2.847 7.597 1.00 83.75 101 LEU A C 1
ATOM 814 O O . LEU A 1 101 ? 2.363 2.360 8.598 1.00 83.75 101 LEU A O 1
ATOM 818 N N . GLY A 1 102 ? 4.169 3.167 7.570 1.00 83.44 102 GLY A N 1
ATOM 819 C CA . GLY A 1 102 ? 5.103 2.802 8.638 1.00 83.44 102 GLY A CA 1
ATOM 820 C C . GLY A 1 102 ? 4.708 3.348 10.013 1.00 83.44 102 GLY A C 1
ATOM 821 O O . GLY A 1 102 ? 4.744 2.606 10.990 1.00 83.44 102 GLY A O 1
ATOM 822 N N . ALA A 1 103 ? 4.268 4.608 10.082 1.00 85.62 103 ALA A N 1
ATOM 823 C CA . ALA A 1 103 ? 3.868 5.244 11.340 1.00 85.62 103 ALA A CA 1
ATOM 824 C C . ALA A 1 103 ? 2.630 4.578 11.966 1.00 85.62 103 ALA A C 1
ATOM 826 O O . ALA A 1 103 ? 2.632 4.257 13.154 1.00 85.62 103 ALA A O 1
ATOM 827 N N . ILE A 1 104 ? 1.600 4.310 11.153 1.00 85.31 104 ILE A N 1
ATOM 828 C CA . ILE A 1 104 ? 0.375 3.652 11.625 1.00 85.31 104 ILE A CA 1
ATOM 829 C C . ILE A 1 104 ? 0.646 2.179 11.972 1.00 85.31 104 ILE A C 1
ATOM 831 O O . ILE A 1 104 ? 0.185 1.704 13.004 1.00 85.31 104 ILE A O 1
ATOM 835 N N . THR A 1 105 ? 1.464 1.470 11.187 1.00 86.75 105 THR A N 1
ATOM 836 C CA . THR A 1 105 ? 1.845 0.079 11.475 1.00 86.75 105 THR A CA 1
ATOM 837 C C . THR A 1 105 ? 2.633 -0.030 12.780 1.00 86.75 105 THR A C 1
ATOM 839 O O . THR A 1 105 ? 2.338 -0.909 13.584 1.00 86.75 105 THR A O 1
ATOM 842 N N . TRP A 1 106 ? 3.592 0.869 13.023 1.00 89.38 106 TRP A N 1
ATOM 843 C CA . TRP A 1 106 ? 4.349 0.912 14.279 1.00 89.38 106 TRP A CA 1
ATOM 844 C C . TRP A 1 106 ? 3.440 1.201 15.478 1.00 89.38 106 TRP A C 1
ATOM 846 O O . TRP A 1 106 ? 3.512 0.521 16.500 1.00 89.38 106 TRP A O 1
ATOM 856 N N . TYR A 1 107 ? 2.530 2.169 15.345 1.00 87.00 107 TYR A N 1
ATOM 857 C CA . TYR A 1 107 ? 1.600 2.508 16.419 1.00 87.00 107 TYR A CA 1
ATOM 858 C C . TYR A 1 107 ? 0.690 1.322 16.785 1.00 87.00 107 TYR A C 1
ATOM 860 O O . TYR A 1 107 ? 0.501 1.026 17.965 1.00 87.00 107 TYR A O 1
ATOM 868 N N . PHE A 1 108 ? 0.174 0.600 15.786 1.00 87.19 108 PHE A N 1
ATOM 869 C CA . PHE A 1 108 ? -0.656 -0.581 16.027 1.00 87.19 108 PHE A CA 1
ATOM 870 C C . PHE A 1 108 ? 0.166 -1.728 16.620 1.00 87.19 108 PHE A C 1
ATOM 872 O O . PHE A 1 108 ? -0.192 -2.241 17.677 1.00 87.19 108 PHE A O 1
ATOM 879 N N . LYS A 1 109 ? 1.279 -2.108 15.986 1.00 87.88 109 LYS A N 1
ATOM 880 C CA . LYS A 1 109 ? 2.030 -3.316 16.344 1.00 87.88 109 LYS A CA 1
ATOM 881 C C . LYS A 1 109 ? 2.925 -3.146 17.566 1.00 87.88 109 LYS A C 1
ATOM 883 O O . LYS A 1 109 ? 2.892 -3.983 18.460 1.00 87.88 109 LYS A O 1
ATOM 888 N N . ASP A 1 110 ? 3.742 -2.099 17.587 1.00 87.50 110 ASP A N 1
ATOM 889 C CA . ASP A 1 110 ? 4.819 -1.943 18.566 1.00 87.50 110 ASP A CA 1
ATOM 890 C C . ASP A 1 110 ? 4.368 -1.124 19.781 1.00 87.50 110 ASP A C 1
ATOM 892 O O . ASP A 1 110 ? 4.716 -1.460 20.910 1.00 87.50 110 ASP A O 1
ATOM 896 N N . TYR A 1 111 ? 3.570 -0.069 19.575 1.00 87.88 111 TYR A N 1
ATOM 897 C CA . TYR A 1 111 ? 3.115 0.790 20.674 1.00 87.88 111 TYR A CA 1
ATOM 898 C C . TYR A 1 111 ? 1.897 0.217 21.412 1.00 87.88 111 TYR A C 1
ATOM 900 O O . TYR A 1 111 ? 1.889 0.162 22.641 1.00 87.88 111 TYR A O 1
ATOM 908 N N . LYS A 1 112 ? 0.862 -0.220 20.681 1.00 87.44 112 LYS A N 1
ATOM 909 C CA . LYS A 1 112 ? -0.364 -0.789 21.273 1.00 87.44 112 LYS A CA 1
ATOM 910 C C . LYS A 1 112 ? -0.342 -2.311 21.426 1.00 87.44 112 LYS A C 1
ATOM 912 O O . LYS A 1 112 ? -1.161 -2.842 22.174 1.00 87.44 112 LYS A O 1
ATOM 917 N N . GLY A 1 113 ? 0.553 -3.015 20.731 1.00 85.75 113 GLY A N 1
ATOM 918 C CA . GLY A 1 113 ? 0.567 -4.482 20.720 1.00 85.75 113 GLY A CA 1
ATOM 919 C C . GLY A 1 113 ? -0.623 -5.103 19.978 1.00 85.75 113 GLY A C 1
ATOM 920 O O . GLY A 1 113 ? -0.969 -6.257 20.219 1.00 85.75 113 GLY A O 1
ATOM 921 N N . TRP A 1 114 ? -1.290 -4.343 19.109 1.00 89.25 114 TRP A N 1
ATOM 922 C CA . TRP A 1 114 ? -2.425 -4.804 18.321 1.00 89.25 114 TRP A CA 1
ATOM 923 C C . TRP A 1 114 ? -1.974 -5.526 17.058 1.00 89.25 114 TRP A C 1
ATOM 925 O O . TRP A 1 114 ? -0.945 -5.220 16.452 1.00 89.25 114 TRP A O 1
ATOM 935 N N . TYR A 1 115 ? -2.792 -6.481 16.626 1.00 87.25 115 TYR A N 1
ATOM 936 C CA . TYR A 1 115 ? -2.553 -7.167 15.369 1.00 87.25 115 TYR A CA 1
ATOM 937 C C . TYR A 1 115 ? -2.791 -6.219 14.188 1.00 87.25 115 TYR A C 1
ATOM 939 O O . TYR A 1 115 ? -3.844 -5.587 14.082 1.00 87.25 115 TYR A O 1
ATOM 947 N N . CYS A 1 116 ? -1.825 -6.154 13.275 1.00 89.31 116 CYS A N 1
ATOM 948 C CA . CYS A 1 116 ? -1.993 -5.534 11.970 1.00 89.31 116 CYS A CA 1
ATOM 949 C C . CYS A 1 116 ? -1.194 -6.291 10.909 1.00 89.31 116 CYS A C 1
ATOM 951 O O . CYS A 1 116 ? -0.058 -6.716 11.141 1.00 89.31 116 CYS A O 1
ATOM 953 N N . GLU A 1 117 ? -1.775 -6.408 9.726 1.00 88.38 117 GLU A N 1
ATOM 954 C CA . GLU A 1 117 ? -1.159 -6.988 8.544 1.00 88.38 117 GLU A CA 1
ATOM 955 C C . GLU A 1 117 ? -0.939 -5.905 7.487 1.00 88.38 117 GLU A C 1
ATOM 957 O O . GLU A 1 117 ? -1.800 -5.059 7.249 1.00 88.38 117 GLU A O 1
ATOM 962 N N . VAL A 1 118 ? 0.234 -5.921 6.853 1.00 88.25 118 VAL A N 1
ATOM 963 C CA . VAL A 1 118 ? 0.567 -5.047 5.722 1.00 88.25 118 VAL A CA 1
ATOM 964 C C . VAL A 1 118 ? 0.764 -5.936 4.506 1.00 88.25 118 VAL A C 1
ATOM 966 O O . VAL A 1 118 ? 1.646 -6.795 4.511 1.00 88.25 118 VAL A O 1
ATOM 969 N N . TYR A 1 119 ? -0.044 -5.730 3.473 1.00 85.44 119 TYR A N 1
ATOM 970 C CA . TYR A 1 119 ? -0.061 -6.565 2.276 1.00 85.44 119 TYR A CA 1
ATOM 971 C C . TYR A 1 119 ? -0.140 -5.719 1.006 1.00 85.44 119 TYR A C 1
ATOM 973 O O . TYR A 1 119 ? -0.424 -4.520 1.043 1.00 85.44 119 TYR A O 1
ATOM 981 N N . GLN A 1 120 ? 0.180 -6.346 -0.123 1.00 85.12 120 GLN A N 1
ATOM 982 C CA . GLN A 1 120 ? 0.104 -5.720 -1.438 1.00 85.12 120 GLN A CA 1
ATOM 983 C C . GLN A 1 120 ? -1.242 -6.031 -2.089 1.00 85.12 120 GLN A C 1
ATOM 985 O O . GLN A 1 120 ? -1.693 -7.174 -2.070 1.00 85.12 120 GLN A O 1
ATOM 990 N N . VAL A 1 121 ? -1.855 -5.019 -2.690 1.00 80.94 121 VAL A N 1
ATOM 991 C CA . VAL A 1 121 ? -3.069 -5.128 -3.498 1.00 80.94 121 VAL A CA 1
ATOM 992 C C . VAL A 1 121 ? -2.810 -4.546 -4.873 1.00 80.94 121 VAL A C 1
ATOM 994 O O . VAL A 1 121 ? -2.160 -3.509 -5.003 1.00 80.94 121 VAL A O 1
ATOM 997 N N . GLN A 1 122 ? -3.327 -5.208 -5.903 1.00 72.69 122 GLN A N 1
ATOM 998 C CA . GLN A 1 122 ? -3.310 -4.651 -7.246 1.00 72.69 122 GLN A CA 1
ATOM 999 C C . GLN A 1 122 ? -4.345 -3.520 -7.311 1.00 72.69 122 GLN A C 1
ATOM 1001 O O . GLN A 1 122 ? -5.530 -3.764 -7.088 1.00 72.69 122 GLN A O 1
ATOM 1006 N N . ALA A 1 123 ? -3.875 -2.296 -7.540 1.00 58.56 123 ALA A N 1
ATOM 1007 C CA . ALA A 1 123 ? -4.709 -1.116 -7.748 1.00 58.56 123 ALA A CA 1
ATOM 1008 C C . ALA A 1 123 ? -5.321 -1.070 -9.148 1.00 58.56 123 ALA A C 1
ATOM 1010 O O . ALA A 1 123 ? -4.672 -1.572 -10.099 1.00 58.56 123 ALA A O 1
#

Sequence (123 aa):
MKQYNIPISKVRTHQSWSGKYCPHRMLDEGRWNSFIERVQNAYNGGGNNMKWTMKSGGLGVNLAQEIMDKLAEFKVKGNLVYEADGIFYLQCEPVDDRNKLGAITWYFKDYKGWYCEVYQVQA

Radius of gyration: 23.56 Å; chains: 1; bounding box: 44×27×65 Å

pLDDT: mean 81.88, std 7.57, range [50.78, 90.69]

InterPro domains:
  IPR036505 N-acetylmuramoyl-L-alanine amidase/PGRP domain superfamily [G3DSA:3.40.80.10] (1-40)
  IPR036505 N-acetylmuramoyl-L-alanine amidase/PGRP domain superfamily [SSF55846] (1-41)

Secondary structure (DSSP, 8-state):
-GGGT--GGG---THHHH---TTHHHHHTTTHHHHHHHHHHHHTT-S--EEEEEEE--EEGGGHHHHHHHHHHTT--EEEEEETTTEEEEEEPPBS-THHHHHHHHIIIIIS---EEEEEEE-